Protein AF-A0A7X1GQ94-F1 (afdb_monomer)

Nearest PDB structures (foldseek):
  2mc6-assembly1_A  TM=4.395E-01  e=5.762E-02  Xipdecavirus Xp10
  8ot2-assembly1_A  TM=7.114E-01  e=1.735E+00  Streptomyces hygroscopicus
  8btm-assembly1_A  TM=7.032E-01  e=1.944E+00  Streptomyces hygroscopicus
  3mpx-assembly1_A  TM=3.537E-01  e=1.383E+00  Homo sapiens
  5cyb-assembly1_A-2  TM=4.478E-01  e=3.239E+00  Streptococcus pneumoniae

Secondary structure (DSSP, 8-state):
-EEEEEEEETTEEEEEEE-SSEEEEEEEETTS-EEEEEEEEGGGSSSHHHHHHHHTTTS-GGGEEEEEEE-SSS-HHHHHHHS----

Mean predicted aligned error: 4.03 Å

Structure (mmCIF, N/CA/C/O backbone):
data_AF-A0A7X1GQ94-F1
#
_entry.id   AF-A0A7X1GQ94-F1
#
loop_
_atom_site.group_PDB
_atom_site.id
_atom_site.type_symbol
_atom_site.label_atom_id
_atom_site.label_alt_id
_atom_site.label_comp_id
_atom_site.label_asym_id
_atom_site.label_entity_id
_atom_site.label_seq_id
_atom_site.pdbx_PDB_ins_code
_atom_site.Cartn_x
_atom_site.Cartn_y
_atom_site.Cartn_z
_atom_site.occupancy
_atom_site.B_iso_or_equiv
_atom_site.auth_seq_id
_atom_site.auth_comp_id
_atom_site.auth_asym_id
_atom_site.auth_atom_id
_atom_site.pdbx_PDB_model_num
ATOM 1 N N . MET A 1 1 ? -4.573 4.100 -8.260 1.00 92.62 1 MET A N 1
ATOM 2 C CA . MET A 1 1 ? -3.838 3.692 -7.046 1.00 92.62 1 MET A CA 1
ATOM 3 C C . MET A 1 1 ? -4.008 2.198 -6.794 1.00 92.62 1 MET A C 1
ATOM 5 O O . MET A 1 1 ? -5.102 1.664 -6.976 1.00 92.62 1 MET A O 1
ATOM 9 N N . LYS A 1 2 ? -2.932 1.511 -6.413 1.00 95.19 2 LYS A N 1
ATOM 10 C CA . LYS A 1 2 ? -2.940 0.100 -6.006 1.00 95.19 2 LYS A CA 1
ATOM 11 C C . LYS A 1 2 ? -2.139 -0.057 -4.723 1.00 95.19 2 LYS A C 1
ATOM 13 O O . LYS A 1 2 ? -1.114 0.589 -4.574 1.00 95.19 2 LYS A O 1
ATOM 18 N N . ILE A 1 3 ? -2.557 -0.908 -3.802 1.00 94.56 3 ILE A N 1
ATOM 19 C CA . ILE A 1 3 ? -1.752 -1.272 -2.641 1.00 94.56 3 ILE A CA 1
ATOM 20 C C . ILE A 1 3 ? -0.853 -2.452 -2.995 1.00 94.56 3 ILE A C 1
ATOM 22 O O . ILE A 1 3 ? -1.316 -3.456 -3.530 1.00 94.56 3 ILE A O 1
ATOM 26 N N . 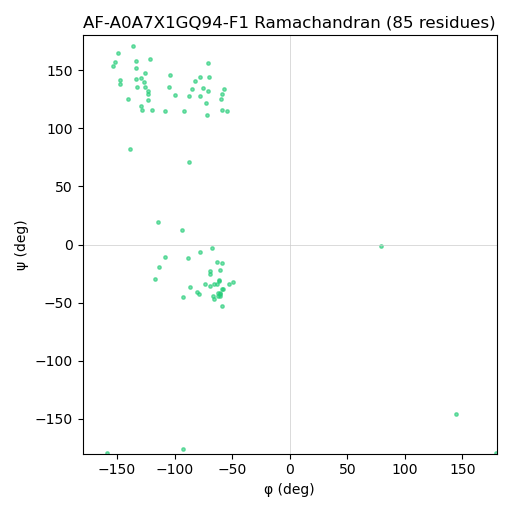ILE A 1 4 ? 0.443 -2.302 -2.732 1.00 94.31 4 ILE A N 1
ATOM 27 C CA . ILE A 1 4 ? 1.477 -3.294 -3.072 1.00 94.31 4 ILE A CA 1
ATOM 28 C C . ILE A 1 4 ? 2.115 -3.912 -1.829 1.00 94.31 4 ILE A C 1
ATOM 30 O O . ILE A 1 4 ? 2.713 -4.980 -1.897 1.00 94.31 4 ILE A O 1
ATOM 34 N N . SER A 1 5 ? 1.980 -3.255 -0.680 1.00 93.94 5 SER A N 1
ATOM 35 C CA . SER A 1 5 ? 2.392 -3.772 0.618 1.00 93.94 5 SER A CA 1
ATOM 36 C C . SER A 1 5 ? 1.449 -3.241 1.680 1.00 93.94 5 SER A C 1
ATOM 38 O O . SER A 1 5 ? 1.095 -2.060 1.662 1.00 93.94 5 SER A O 1
ATOM 40 N N . ILE A 1 6 ? 1.054 -4.100 2.612 1.00 92.31 6 ILE A N 1
ATOM 41 C CA . ILE A 1 6 ? 0.239 -3.705 3.751 1.00 92.31 6 ILE A CA 1
ATOM 42 C C . ILE A 1 6 ? 0.588 -4.548 4.967 1.00 92.31 6 ILE A C 1
ATOM 44 O O . ILE A 1 6 ? 0.821 -5.752 4.882 1.00 92.31 6 ILE A O 1
ATOM 48 N N . LYS A 1 7 ? 0.596 -3.899 6.125 1.00 89.56 7 LYS A N 1
ATOM 49 C CA . LYS A 1 7 ? 0.715 -4.537 7.423 1.00 89.56 7 LYS A CA 1
ATOM 50 C C . LYS A 1 7 ? -0.209 -3.845 8.412 1.00 89.56 7 LYS A C 1
ATOM 52 O O . LYS A 1 7 ? -0.119 -2.635 8.631 1.00 89.56 7 LYS A O 1
ATOM 57 N N . SER A 1 8 ? -1.074 -4.623 9.050 1.00 89.12 8 SER A N 1
ATOM 58 C CA . SER A 1 8 ? -1.856 -4.150 10.188 1.00 89.12 8 SER A CA 1
ATOM 59 C C . SER A 1 8 ? -1.006 -4.120 11.457 1.00 89.12 8 SER A C 1
ATOM 61 O O . SER A 1 8 ? -0.205 -5.022 11.709 1.00 89.12 8 SER A O 1
ATOM 63 N N . TYR A 1 9 ? -1.232 -3.126 12.306 1.00 85.25 9 TYR A N 1
ATOM 64 C CA . TYR A 1 9 ? -0.733 -3.094 13.679 1.00 85.25 9 TYR A CA 1
ATOM 65 C C . TYR A 1 9 ? -1.839 -2.616 14.627 1.00 85.25 9 TYR A C 1
ATOM 67 O O . TYR A 1 9 ? -2.893 -2.146 14.196 1.00 85.25 9 TYR A O 1
ATOM 75 N N . ARG A 1 10 ? -1.604 -2.707 15.946 1.00 82.44 10 ARG A N 1
ATOM 76 C CA . ARG A 1 10 ? -2.609 -2.390 16.987 1.00 82.44 10 ARG A CA 1
ATOM 77 C C . ARG A 1 10 ? -3.314 -1.042 16.780 1.00 82.44 10 ARG A C 1
ATOM 79 O O . ARG A 1 10 ? -4.479 -0.891 17.131 1.00 82.44 10 ARG A O 1
ATOM 86 N N . ASN A 1 11 ? -2.608 -0.069 16.212 1.00 85.94 11 ASN A N 1
ATOM 87 C CA . ASN A 1 11 ? -3.067 1.307 16.073 1.00 85.94 11 ASN A CA 1
ATOM 88 C C . ASN A 1 11 ? -3.278 1.745 14.616 1.00 85.94 11 ASN A C 1
ATOM 90 O O . ASN A 1 11 ? -3.314 2.953 14.381 1.00 85.94 11 ASN A O 1
ATOM 94 N N . GLY A 1 12 ? -3.424 0.822 13.658 1.00 91.75 12 GLY A N 1
ATOM 95 C CA . GLY A 1 12 ? -3.715 1.181 12.269 1.00 91.75 12 GLY A CA 1
ATOM 96 C C . GLY A 1 12 ? -3.062 0.282 11.223 1.00 91.75 12 GLY A C 1
ATOM 97 O O . GLY A 1 12 ? -2.909 -0.921 11.437 1.00 91.75 12 GLY A O 1
ATOM 98 N N . TYR A 1 13 ? -2.692 0.893 10.101 1.00 92.88 13 TYR A N 1
ATOM 99 C CA . TYR A 1 13 ? -2.077 0.256 8.941 1.00 92.88 13 TYR A CA 1
ATOM 100 C C . TYR A 1 13 ? -0.821 0.999 8.516 1.00 92.88 13 TYR A C 1
ATOM 102 O O . TYR A 1 13 ? -0.756 2.225 8.575 1.00 92.88 13 TYR A O 1
ATOM 110 N N . THR A 1 14 ? 0.181 0.252 8.083 1.00 93.25 14 THR A N 1
ATOM 111 C CA . THR A 1 14 ? 1.342 0.784 7.371 1.00 93.25 14 THR A CA 1
ATOM 112 C C . THR A 1 14 ? 1.476 0.019 6.071 1.00 93.25 14 THR A C 1
ATOM 114 O O . THR A 1 14 ? 1.103 -1.155 6.002 1.00 93.25 14 THR A O 1
ATOM 117 N N . GLY A 1 15 ? 1.953 0.672 5.026 1.00 94.06 15 GLY A N 1
ATOM 118 C CA . GLY A 1 15 ? 2.021 0.032 3.728 1.00 94.06 15 GLY A CA 1
ATOM 119 C C . GLY A 1 15 ? 2.568 0.939 2.654 1.00 94.06 15 GLY A C 1
ATOM 120 O O . GLY A 1 15 ? 2.918 2.092 2.902 1.00 94.06 15 GLY A O 1
ATOM 121 N N . ILE A 1 16 ? 2.625 0.389 1.450 1.00 95.75 16 ILE A N 1
ATOM 122 C CA . ILE A 1 16 ? 3.048 1.106 0.258 1.00 95.75 16 ILE A CA 1
ATOM 123 C C . ILE A 1 16 ? 1.930 1.012 -0.768 1.00 95.75 16 ILE A C 1
ATOM 125 O O . ILE A 1 16 ? 1.442 -0.084 -1.071 1.00 95.75 16 ILE A O 1
ATOM 129 N N . VAL A 1 17 ? 1.547 2.164 -1.305 1.00 95.94 17 VAL A N 1
ATOM 130 C CA . VAL A 1 17 ? 0.702 2.246 -2.493 1.00 95.94 17 VAL A CA 1
ATOM 131 C C . VAL A 1 17 ? 1.533 2.624 -3.706 1.00 95.94 17 VAL A C 1
ATOM 133 O O . VAL A 1 17 ? 2.489 3.385 -3.621 1.00 9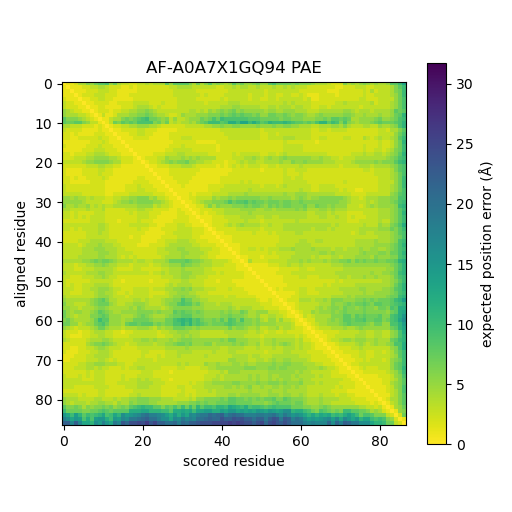5.94 17 VAL A O 1
ATOM 136 N N . GLU A 1 18 ? 1.141 2.084 -4.840 1.00 95.94 18 GLU A N 1
ATOM 137 C CA . GLU A 1 18 ? 1.530 2.51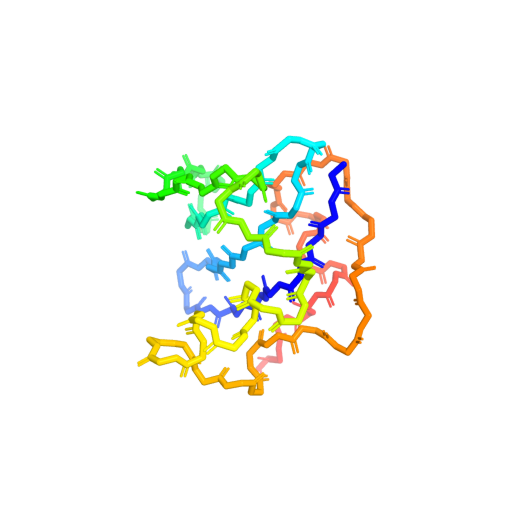3 -6.164 1.00 95.94 18 GLU A CA 1
ATOM 138 C C . GLU A 1 18 ? 0.489 3.529 -6.667 1.00 95.94 18 GLU A C 1
ATOM 140 O O . GLU A 1 18 ? -0.691 3.206 -6.861 1.00 95.94 18 GLU A O 1
ATOM 145 N N . GLU A 1 19 ? 0.926 4.769 -6.853 1.00 94.19 19 GLU A N 1
ATOM 146 C CA . GLU A 1 19 ? 0.230 5.800 -7.626 1.00 94.19 19 GLU A CA 1
ATOM 147 C C . GLU A 1 19 ? 0.751 5.768 -9.079 1.00 94.19 19 GLU A C 1
ATOM 149 O O . GLU A 1 19 ? 1.493 4.856 -9.453 1.00 94.19 19 GLU A O 1
ATOM 154 N N . ASP A 1 20 ? 0.316 6.684 -9.941 1.00 92.62 20 ASP A N 1
ATOM 155 C CA . ASP A 1 20 ? 0.622 6.595 -11.376 1.00 92.62 20 ASP A CA 1
ATOM 156 C C . ASP A 1 20 ? 2.125 6.780 -11.654 1.00 92.62 20 ASP A C 1
ATOM 158 O O . ASP A 1 20 ? 2.726 5.962 -12.355 1.00 92.62 20 ASP A O 1
ATOM 162 N N . ASP A 1 21 ? 2.749 7.766 -11.012 1.00 94.88 21 ASP A N 1
ATOM 163 C CA . ASP A 1 21 ? 4.139 8.205 -11.195 1.00 94.88 21 ASP A CA 1
ATOM 164 C C . ASP A 1 21 ? 5.076 7.837 -10.032 1.00 94.88 21 ASP A C 1
ATOM 166 O O . ASP A 1 21 ? 6.296 7.943 -10.157 1.00 94.88 21 ASP A O 1
ATOM 170 N N . LYS A 1 22 ? 4.536 7.372 -8.901 1.00 96.38 22 LYS A N 1
ATOM 171 C CA . LYS A 1 22 ? 5.314 7.143 -7.675 1.00 96.38 22 LYS A CA 1
ATOM 172 C C . LYS A 1 22 ? 4.800 6.003 -6.806 1.00 96.38 22 LYS A C 1
ATOM 174 O O . LYS A 1 22 ? 3.660 5.552 -6.925 1.00 96.38 22 LYS A O 1
ATOM 179 N N . TYR A 1 23 ? 5.645 5.575 -5.879 1.00 96.00 23 TYR A N 1
ATOM 180 C CA . TYR A 1 23 ? 5.279 4.731 -4.749 1.00 96.00 23 TYR A CA 1
ATOM 181 C C . TYR A 1 23 ? 5.237 5.571 -3.476 1.00 96.00 23 TYR A C 1
ATOM 183 O O . TYR A 1 23 ? 6.147 6.351 -3.206 1.00 96.00 23 TYR A O 1
ATOM 191 N N . VAL A 1 24 ? 4.202 5.397 -2.661 1.00 96.50 24 VAL A N 1
ATOM 192 C CA . VAL A 1 24 ? 4.004 6.168 -1.431 1.00 96.50 24 VAL A CA 1
ATOM 193 C C . VAL A 1 24 ? 3.982 5.223 -0.243 1.00 96.50 24 VAL A C 1
ATOM 195 O O . VAL A 1 24 ? 3.069 4.408 -0.097 1.00 96.50 24 VAL A O 1
ATOM 198 N N . LEU A 1 25 ? 4.972 5.364 0.636 1.00 95.25 25 LEU A N 1
ATOM 199 C CA . LEU A 1 25 ? 4.974 4.736 1.952 1.00 95.25 25 LEU A CA 1
ATOM 200 C C . LEU A 1 25 ? 4.068 5.545 2.878 1.00 95.25 25 LEU A C 1
ATOM 202 O O . LEU A 1 25 ? 4.246 6.756 3.026 1.00 95.25 25 LEU A O 1
ATOM 206 N N . PHE A 1 26 ? 3.121 4.892 3.542 1.00 95.12 26 PHE A N 1
ATOM 20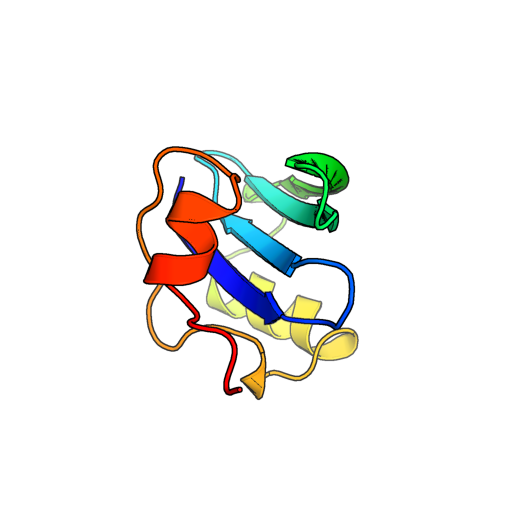7 C CA . PHE A 1 26 ? 2.143 5.561 4.393 1.00 95.12 26 PHE A CA 1
ATOM 208 C C . PHE A 1 26 ? 1.969 4.878 5.750 1.00 95.12 26 PHE A C 1
ATOM 210 O O . PHE A 1 26 ? 2.206 3.682 5.918 1.00 95.12 26 PHE A O 1
ATOM 217 N N . ASN A 1 27 ? 1.477 5.663 6.706 1.00 94.88 27 ASN A N 1
ATOM 218 C CA . ASN A 1 27 ? 0.891 5.202 7.955 1.00 94.88 27 ASN A CA 1
ATOM 219 C C . ASN A 1 27 ? -0.531 5.751 8.066 1.00 94.88 27 ASN A C 1
ATOM 221 O O . ASN A 1 27 ? -0.740 6.963 8.032 1.00 94.88 27 ASN A O 1
ATOM 225 N N . LEU A 1 28 ? -1.504 4.870 8.247 1.00 94.81 28 LEU A N 1
ATOM 226 C CA . LEU A 1 28 ? -2.883 5.214 8.548 1.00 94.81 28 LEU A CA 1
ATOM 227 C C . LEU A 1 28 ? -3.162 4.853 10.002 1.00 94.81 28 LEU A C 1
ATOM 229 O O . LEU A 1 28 ? -3.143 3.684 10.375 1.00 94.81 28 LEU A O 1
ATOM 233 N N . SER A 1 29 ? -3.424 5.850 10.842 1.00 93.38 29 SER A N 1
ATOM 234 C CA . SER A 1 29 ? -3.824 5.595 12.228 1.00 93.38 29 SER A CA 1
ATOM 235 C C . SER A 1 29 ? -5.239 5.012 12.309 1.00 93.38 29 SER A C 1
ATOM 237 O O . SER A 1 29 ? -6.084 5.283 11.462 1.00 93.38 29 SER A O 1
ATOM 239 N N . LYS A 1 30 ? -5.543 4.301 13.399 1.00 90.19 30 LYS A N 1
ATOM 240 C CA . LYS A 1 30 ? -6.889 3.782 13.705 1.00 90.19 30 LYS A CA 1
ATOM 241 C C . LYS A 1 30 ? -7.981 4.860 13.806 1.00 90.19 30 LYS A C 1
ATOM 243 O O . LYS A 1 30 ? -9.153 4.521 13.788 1.00 90.19 30 LYS A O 1
ATOM 248 N N . ASN A 1 31 ? -7.600 6.133 13.933 1.00 90.88 31 ASN A N 1
ATOM 249 C CA . ASN A 1 31 ? -8.524 7.269 13.965 1.00 90.88 31 ASN A CA 1
ATOM 250 C C . ASN A 1 31 ? -8.716 7.886 12.563 1.00 90.88 31 ASN A C 1
ATOM 252 O O . ASN A 1 31 ? -9.156 9.025 12.457 1.00 90.88 31 ASN A O 1
ATOM 256 N N . GLY A 1 32 ? -8.275 7.205 11.499 1.00 90.00 32 GLY A N 1
ATOM 257 C CA . GLY A 1 32 ? -8.391 7.668 10.114 1.00 90.00 32 GLY A CA 1
ATOM 258 C C . GLY A 1 32 ? -7.353 8.713 9.692 1.00 90.00 32 GLY A C 1
ATOM 259 O O . GLY A 1 32 ? -7.341 9.128 8.540 1.00 90.00 32 GLY A O 1
ATOM 260 N N . LYS A 1 33 ? -6.444 9.145 10.581 1.00 93.88 33 LYS A N 1
ATOM 261 C CA . LYS A 1 33 ? -5.380 10.087 10.191 1.00 93.88 33 LYS A CA 1
ATOM 262 C C . LYS A 1 33 ? -4.347 9.388 9.312 1.00 93.88 33 LYS A C 1
ATOM 264 O O . LYS A 1 33 ? -3.605 8.540 9.818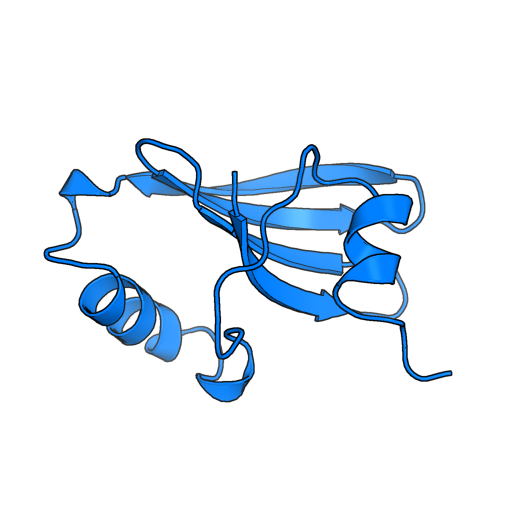 1.00 93.88 33 LYS A O 1
ATOM 269 N N . LEU A 1 34 ? -4.305 9.768 8.039 1.00 95.12 34 LEU A N 1
ATOM 270 C CA . LEU A 1 34 ? -3.307 9.347 7.064 1.00 95.12 34 LEU A CA 1
ATOM 271 C C . LEU A 1 34 ? -2.060 10.229 7.157 1.00 95.12 34 LEU A C 1
ATOM 273 O O . LEU A 1 34 ? -2.147 11.455 7.182 1.00 95.12 34 LEU A O 1
ATOM 277 N N . LYS A 1 35 ? -0.890 9.598 7.162 1.00 95.06 35 LYS A N 1
ATOM 278 C CA . LYS A 1 35 ? 0.410 10.251 7.050 1.00 95.06 35 LYS A CA 1
ATOM 279 C C . LYS A 1 35 ? 1.208 9.580 5.937 1.00 95.06 35 LYS A C 1
ATOM 281 O O . LYS A 1 35 ? 1.575 8.414 6.073 1.00 95.06 35 LYS A O 1
ATOM 286 N N . LYS A 1 36 ? 1.509 10.320 4.869 1.00 95.00 36 LYS A N 1
ATOM 287 C CA . LYS A 1 36 ? 2.518 9.919 3.880 1.00 95.00 36 LYS A CA 1
ATOM 288 C C . LYS A 1 36 ? 3.897 10.083 4.528 1.00 95.00 36 LYS A C 1
ATOM 290 O O . LYS A 1 36 ? 4.199 11.137 5.083 1.00 95.00 36 LYS A O 1
ATOM 295 N N . ILE A 1 37 ? 4.662 9.001 4.585 1.00 94.00 37 ILE A N 1
ATOM 296 C CA . ILE A 1 37 ? 5.964 8.933 5.258 1.00 94.00 37 ILE A CA 1
ATOM 297 C C . ILE A 1 37 ? 7.079 9.235 4.273 1.00 94.00 37 ILE A C 1
ATOM 299 O O . ILE A 1 37 ? 7.982 9.994 4.607 1.00 94.00 37 ILE A O 1
ATOM 303 N N . ASN A 1 38 ? 7.008 8.636 3.086 1.00 94.69 38 ASN A N 1
ATOM 304 C CA . ASN A 1 38 ? 7.957 8.888 2.019 1.00 94.69 38 ASN A CA 1
ATOM 305 C C . ASN A 1 38 ? 7.308 8.656 0.655 1.00 94.69 38 ASN A C 1
ATOM 307 O O . ASN A 1 38 ? 6.340 7.896 0.548 1.00 94.69 38 ASN A O 1
ATOM 311 N N . GLU A 1 39 ? 7.870 9.283 -0.367 1.00 95.88 39 GLU A N 1
ATOM 312 C CA . GLU A 1 39 ? 7.465 9.134 -1.761 1.00 95.88 39 GLU A CA 1
ATOM 313 C C . GLU A 1 39 ? 8.696 8.758 -2.590 1.00 95.88 39 GLU A C 1
ATOM 315 O O . GLU A 1 39 ? 9.792 9.254 -2.334 1.00 95.88 39 GLU A O 1
ATOM 320 N N . TYR A 1 40 ? 8.520 7.848 -3.541 1.00 94.69 40 TYR A N 1
ATOM 321 C CA . TYR A 1 40 ? 9.580 7.312 -4.389 1.00 94.69 40 TYR A CA 1
ATOM 322 C C . TYR A 1 40 ? 9.144 7.419 -5.845 1.00 94.69 40 TYR A C 1
ATOM 324 O O . TYR A 1 40 ? 8.127 6.823 -6.211 1.00 94.69 40 TYR A O 1
ATOM 332 N N . ASN A 1 41 ? 9.876 8.152 -6.678 1.00 95.62 41 ASN A N 1
ATOM 333 C CA . ASN A 1 41 ? 9.470 8.358 -8.067 1.00 95.62 41 ASN A CA 1
ATOM 334 C C . ASN A 1 41 ? 9.737 7.090 -8.874 1.00 95.62 41 ASN A C 1
ATOM 336 O O . ASN A 1 41 ? 10.811 6.502 -8.777 1.00 95.62 41 ASN A O 1
ATOM 340 N N . LYS A 1 42 ? 8.782 6.657 -9.701 1.00 94.56 42 LYS A N 1
ATOM 341 C CA . LYS A 1 42 ? 8.941 5.433 -10.503 1.00 94.56 42 LYS A CA 1
ATOM 342 C C . LYS A 1 42 ? 10.113 5.513 -11.471 1.00 94.56 42 LYS A C 1
ATOM 344 O O . LYS A 1 42 ? 10.733 4.490 -11.716 1.00 94.56 42 LYS A O 1
ATOM 349 N N . 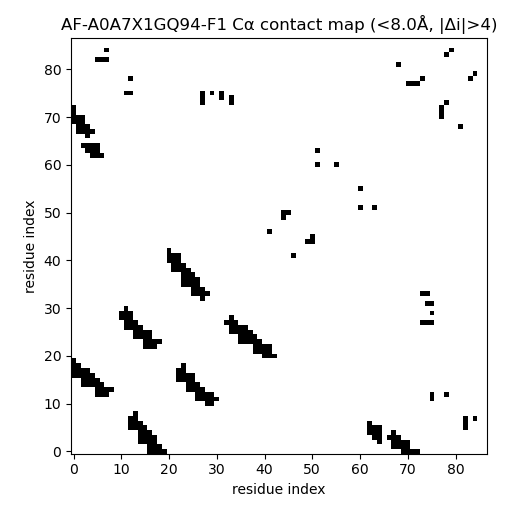GLU A 1 43 ? 10.439 6.705 -11.961 1.00 94.56 43 GLU A N 1
ATOM 350 C CA . GLU A 1 43 ? 11.573 6.945 -12.864 1.00 94.56 43 GLU A CA 1
ATOM 351 C C . GLU A 1 43 ? 12.932 6.570 -12.246 1.00 94.56 43 GLU A C 1
ATOM 353 O O . GLU A 1 43 ? 13.883 6.287 -12.969 1.00 94.56 43 GLU A O 1
ATOM 358 N N . GLU A 1 44 ? 13.027 6.509 -10.914 1.00 92.38 44 GLU A N 1
ATOM 359 C CA . GLU A 1 44 ? 14.236 6.078 -10.199 1.00 92.38 44 GLU A CA 1
ATOM 360 C C . GLU A 1 44 ? 14.407 4.547 -10.199 1.00 92.38 44 GLU A C 1
ATOM 362 O O . GLU A 1 44 ? 15.431 4.024 -9.745 1.00 92.38 44 GLU A O 1
ATOM 367 N N . TYR A 1 45 ? 13.419 3.804 -10.710 1.00 93.19 45 TYR A N 1
ATOM 368 C CA . TYR A 1 45 ? 13.401 2.347 -10.726 1.00 93.19 45 TYR A CA 1
ATOM 369 C C . TYR A 1 45 ? 13.182 1.810 -12.141 1.00 93.19 45 TYR A C 1
ATOM 371 O O . TYR A 1 45 ? 12.297 2.249 -12.862 1.00 93.19 45 TYR A O 1
ATOM 379 N N . VAL A 1 46 ? 13.962 0.792 -12.518 1.00 91.69 46 VAL A N 1
ATOM 380 C CA . VAL A 1 46 ? 13.827 0.116 -13.818 1.00 91.69 46 VAL A CA 1
ATOM 381 C C . VAL A 1 46 ? 12.441 -0.512 -13.985 1.00 91.69 46 VAL A C 1
ATOM 383 O O . VAL A 1 46 ? 11.824 -0.398 -15.038 1.00 91.69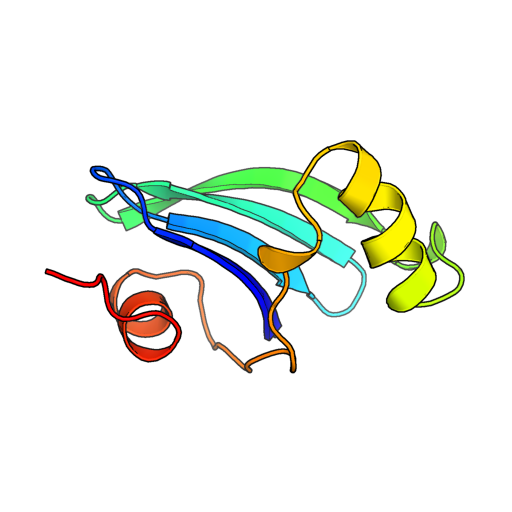 46 VAL A O 1
ATOM 386 N N . ASP A 1 47 ? 11.953 -1.176 -12.938 1.00 90.88 47 ASP A N 1
ATOM 387 C CA . ASP A 1 47 ? 10.639 -1.804 -12.899 1.00 90.88 47 ASP A CA 1
ATOM 388 C C . ASP A 1 47 ? 10.166 -2.011 -11.445 1.00 90.88 47 ASP A C 1
ATOM 390 O O . ASP A 1 47 ? 10.844 -1.658 -10.472 1.00 90.88 47 ASP A O 1
ATOM 394 N N . TYR A 1 48 ? 8.978 -2.601 -11.293 1.00 89.19 48 TYR A N 1
ATOM 395 C CA . TYR A 1 48 ? 8.404 -2.954 -9.994 1.00 89.19 48 TYR A CA 1
ATOM 396 C C . TYR A 1 48 ? 9.296 -3.910 -9.183 1.00 89.19 48 TYR A C 1
ATOM 398 O O . TYR A 1 48 ? 9.428 -3.750 -7.969 1.00 89.19 48 TYR A O 1
ATOM 406 N N . ASN A 1 49 ? 9.946 -4.879 -9.829 1.00 90.38 49 ASN A N 1
ATOM 407 C CA . ASN A 1 49 ? 10.802 -5.845 -9.139 1.00 90.38 49 ASN A CA 1
ATOM 408 C C . ASN A 1 49 ? 12.073 -5.178 -8.607 1.00 90.38 49 ASN A C 1
ATOM 410 O O . ASN A 1 49 ? 12.521 -5.501 -7.507 1.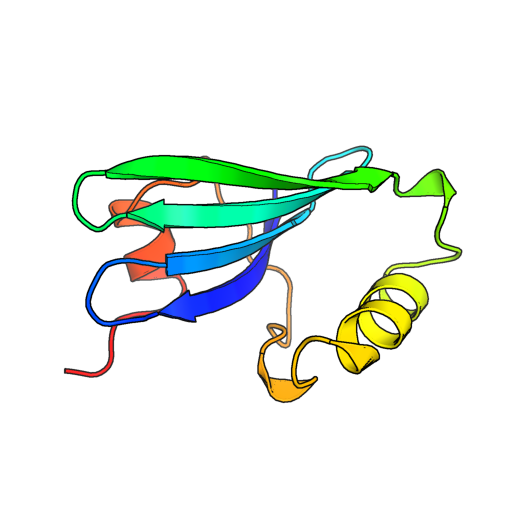00 90.38 49 ASN A O 1
ATOM 414 N N . HIS A 1 50 ? 12.624 -4.208 -9.337 1.00 92.56 50 HIS A N 1
ATOM 415 C CA . HIS A 1 50 ? 13.732 -3.383 -8.879 1.00 92.56 50 HIS A CA 1
ATOM 416 C C . HIS A 1 50 ? 13.335 -2.563 -7.648 1.00 92.56 50 HIS A C 1
ATOM 418 O O . HIS A 1 50 ? 14.074 -2.545 -6.661 1.00 92.56 50 HIS A O 1
ATOM 424 N N . PHE A 1 51 ? 12.142 -1.956 -7.657 1.00 93.12 51 PHE A N 1
ATOM 425 C CA . PHE A 1 51 ? 11.597 -1.265 -6.486 1.00 93.12 51 PHE A CA 1
ATOM 426 C C . PHE A 1 51 ? 11.455 -2.207 -5.280 1.00 93.12 51 PHE A C 1
ATOM 428 O O . PHE A 1 51 ? 11.994 -1.924 -4.208 1.00 93.12 51 PHE A O 1
ATOM 435 N N . VAL A 1 52 ? 10.792 -3.356 -5.448 1.00 91.31 52 VAL A N 1
ATOM 436 C CA . VAL A 1 52 ? 10.607 -4.345 -4.371 1.00 91.31 52 VAL A CA 1
ATOM 437 C C . VAL A 1 52 ? 11.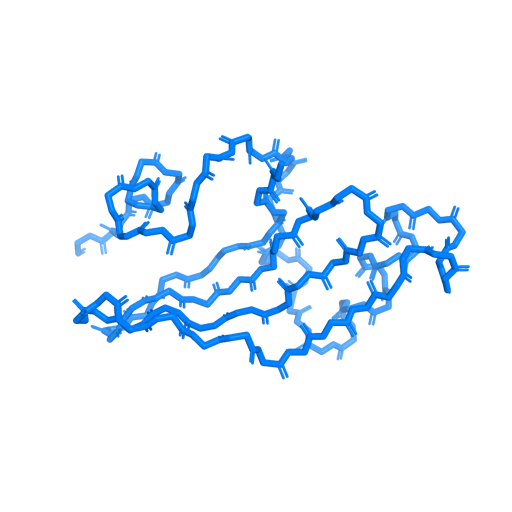949 -4.865 -3.860 1.00 91.31 52 VAL A C 1
ATOM 439 O O . VAL A 1 52 ? 12.136 -4.970 -2.648 1.00 91.31 52 VAL A O 1
ATOM 442 N N . GLY A 1 53 ? 12.911 -5.134 -4.743 1.00 90.94 53 GLY A N 1
ATOM 443 C CA . GLY A 1 53 ? 14.259 -5.570 -4.373 1.00 90.94 53 GLY A CA 1
ATOM 444 C C . GLY A 1 53 ? 15.014 -4.523 -3.552 1.00 90.94 53 GLY A C 1
ATOM 445 O O . GLY A 1 53 ? 15.644 -4.858 -2.547 1.00 90.94 53 GLY A O 1
ATOM 446 N N . MET A 1 54 ? 14.901 -3.244 -3.918 1.00 91.25 54 MET A N 1
ATOM 447 C CA . MET A 1 54 ? 15.471 -2.133 -3.151 1.00 91.25 54 MET A CA 1
ATOM 448 C C . MET A 1 54 ? 14.802 -1.982 -1.784 1.00 91.25 54 MET A C 1
ATOM 450 O O . MET A 1 54 ? 15.491 -1.896 -0.765 1.00 91.25 54 MET A O 1
ATOM 454 N N . MET A 1 55 ? 13.470 -2.013 -1.738 1.00 91.31 55 MET A N 1
ATOM 455 C CA . MET A 1 55 ? 12.711 -1.885 -0.493 1.00 91.31 55 MET A CA 1
ATOM 456 C C . MET A 1 55 ? 12.853 -3.099 0.425 1.00 91.31 55 MET A C 1
ATOM 458 O O . MET A 1 55 ? 12.770 -2.951 1.645 1.00 91.31 55 MET A O 1
ATOM 462 N N . SER A 1 56 ? 13.146 -4.278 -0.129 1.00 88.19 56 SER A N 1
ATOM 463 C CA . SER A 1 56 ? 13.359 -5.513 0.635 1.00 88.19 56 SER A CA 1
ATOM 464 C C . SER A 1 56 ? 14.571 -5.452 1.573 1.00 88.19 56 SER A C 1
ATOM 466 O O . SER A 1 56 ? 14.684 -6.257 2.495 1.00 88.19 56 SER A O 1
ATOM 468 N N . LYS A 1 57 ? 15.462 -4.466 1.385 1.00 87.69 57 LYS A N 1
ATOM 469 C CA . LYS A 1 57 ? 16.562 -4.155 2.316 1.00 87.69 57 LYS A CA 1
ATOM 470 C C . LYS A 1 57 ? 16.072 -3.561 3.642 1.00 87.69 57 LYS A C 1
ATOM 472 O O . LYS A 1 57 ? 16.785 -3.634 4.637 1.00 87.69 57 LYS A O 1
ATOM 477 N N . PHE A 1 58 ? 14.876 -2.972 3.654 1.00 86.06 58 PHE A N 1
ATOM 478 C CA . PHE A 1 58 ? 14.301 -2.273 4.809 1.00 86.06 58 PHE A CA 1
ATOM 479 C C . PHE A 1 58 ? 13.017 -2.930 5.318 1.00 86.06 58 PHE A C 1
ATOM 481 O O . PHE A 1 58 ? 12.695 -2.844 6.502 1.00 86.06 58 PHE A O 1
ATOM 488 N N . ILE A 1 59 ? 12.270 -3.577 4.426 1.00 83.62 59 ILE A N 1
ATOM 489 C CA . ILE A 1 59 ? 10.978 -4.196 4.702 1.00 83.62 59 ILE A CA 1
ATOM 490 C C . ILE A 1 59 ? 11.083 -5.676 4.326 1.00 83.62 59 ILE A C 1
ATOM 492 O O . ILE A 1 59 ? 11.541 -5.976 3.231 1.00 83.62 59 ILE A O 1
ATOM 496 N N . PRO A 1 60 ? 10.650 -6.629 5.169 1.00 83.69 60 PRO A N 1
ATOM 497 C CA . PRO A 1 60 ? 10.702 -8.040 4.803 1.00 83.69 60 PRO A CA 1
ATOM 498 C C . PRO A 1 60 ? 9.933 -8.299 3.507 1.00 83.69 60 PRO A C 1
ATOM 500 O O . PRO A 1 60 ? 8.786 -7.865 3.391 1.00 83.69 60 PRO A O 1
ATOM 503 N N . HIS A 1 61 ? 10.521 -9.061 2.582 1.00 77.69 61 HIS A N 1
ATOM 504 C CA . HIS A 1 61 ? 9.917 -9.377 1.280 1.00 77.69 61 HIS A CA 1
ATOM 505 C C . HIS A 1 61 ? 8.497 -9.966 1.404 1.00 77.69 61 HIS A C 1
ATOM 507 O O . HIS A 1 61 ? 7.620 -9.671 0.601 1.00 77.69 61 HIS A O 1
ATOM 513 N N . GLY A 1 62 ? 8.226 -10.740 2.462 1.00 81.00 62 GLY A N 1
ATOM 514 C CA . GLY A 1 62 ? 6.888 -11.275 2.757 1.00 81.00 62 GLY A CA 1
ATOM 515 C C . GLY A 1 62 ? 5.831 -10.232 3.149 1.00 81.00 62 GLY A C 1
ATOM 516 O O . GLY A 1 62 ? 4.684 -10.599 3.371 1.00 81.00 62 GLY A O 1
ATOM 517 N N . SER A 1 63 ? 6.195 -8.951 3.258 1.00 84.56 63 SER A N 1
ATOM 518 C CA . SER A 1 63 ? 5.258 -7.849 3.525 1.00 84.56 63 SER A CA 1
ATOM 519 C C . SER A 1 63 ? 4.655 -7.269 2.240 1.00 84.56 63 SER A C 1
ATOM 521 O O . SER A 1 63 ? 3.727 -6.461 2.314 1.00 84.56 63 SER A O 1
ATOM 523 N N . PHE A 1 64 ? 5.189 -7.630 1.069 1.00 89.75 64 PHE A N 1
ATOM 524 C CA . PHE A 1 64 ? 4.608 -7.270 -0.221 1.00 89.75 64 PHE A CA 1
ATOM 525 C C . PHE A 1 64 ? 3.488 -8.247 -0.573 1.00 89.75 64 PHE A C 1
ATOM 527 O O . PHE A 1 64 ? 3.575 -9.448 -0.304 1.00 89.75 64 PHE A O 1
ATOM 534 N N . LEU A 1 65 ? 2.413 -7.720 -1.152 1.00 88.38 65 LEU A N 1
ATOM 535 C CA . LEU A 1 65 ? 1.312 -8.532 -1.647 1.00 88.38 65 LEU A CA 1
ATOM 536 C C . LEU A 1 65 ? 1.775 -9.302 -2.884 1.00 88.38 65 LEU A C 1
ATOM 538 O O . LEU A 1 65 ? 2.540 -8.781 -3.691 1.00 88.38 65 LEU A O 1
ATOM 542 N N . LYS A 1 66 ? 1.290 -10.540 -3.045 1.00 85.69 66 LYS A N 1
ATOM 543 C CA . LYS A 1 66 ? 1.576 -11.341 -4.248 1.00 85.69 66 LYS A CA 1
ATOM 544 C C . LYS A 1 66 ? 1.125 -10.626 -5.521 1.00 85.69 66 LYS A C 1
ATOM 546 O O . LYS A 1 66 ? 1.811 -10.696 -6.531 1.00 85.69 66 LYS A O 1
ATOM 551 N N . GLU A 1 67 ? -0.015 -9.945 -5.443 1.00 87.50 67 GLU A N 1
ATOM 552 C CA . GLU A 1 67 ? -0.569 -9.142 -6.524 1.00 87.50 67 GLU A CA 1
ATOM 553 C C . GLU A 1 67 ? -1.005 -7.775 -5.975 1.00 87.50 67 GLU A C 1
ATOM 555 O O . GLU A 1 67 ? -1.628 -7.721 -4.907 1.00 87.50 67 GLU A O 1
ATOM 560 N N . PRO A 1 68 ? -0.695 -6.667 -6.673 1.00 91.12 68 PRO A N 1
ATOM 561 C CA . PRO A 1 68 ? -1.181 -5.345 -6.302 1.00 91.12 68 PRO A CA 1
ATOM 562 C C . PRO A 1 68 ? -2.712 -5.289 -6.295 1.00 91.12 68 PRO A C 1
ATOM 564 O O . PRO A 1 68 ? -3.356 -5.620 -7.291 1.00 91.12 68 PRO A O 1
ATOM 567 N N . VAL A 1 69 ? -3.307 -4.800 -5.209 1.00 93.06 69 VAL A N 1
ATOM 568 C CA . VAL A 1 69 ? -4.769 -4.696 -5.082 1.00 93.06 69 VAL A CA 1
ATOM 569 C C . VAL A 1 69 ? -5.212 -3.271 -5.387 1.00 93.06 69 VAL A C 1
ATOM 571 O O . VAL A 1 69 ? -4.677 -2.314 -4.837 1.00 93.06 69 VAL A O 1
ATOM 574 N N . LYS A 1 70 ? -6.187 -3.092 -6.279 1.00 94.06 70 LYS A N 1
ATOM 575 C CA . LYS A 1 70 ? -6.712 -1.757 -6.598 1.00 94.06 70 LYS A CA 1
ATOM 576 C C . LYS A 1 70 ? -7.529 -1.218 -5.418 1.00 94.06 70 LYS A C 1
ATOM 578 O O . LYS A 1 70 ? -8.390 -1.924 -4.907 1.00 94.06 70 LYS A O 1
ATOM 583 N N . ILE A 1 71 ? -7.262 0.027 -5.030 1.00 93.00 71 ILE A N 1
ATOM 584 C CA . ILE A 1 71 ? -7.999 0.758 -3.989 1.00 93.00 71 ILE A CA 1
ATOM 585 C C . ILE A 1 71 ? -8.323 2.167 -4.489 1.00 93.00 71 ILE A C 1
ATOM 587 O O . ILE A 1 71 ? -7.589 2.712 -5.324 1.00 93.00 71 ILE A O 1
ATOM 591 N N . GLU A 1 72 ? -9.412 2.753 -4.005 1.00 92.44 72 GLU A N 1
ATOM 592 C CA . GLU A 1 72 ? -9.821 4.113 -4.367 1.00 92.44 72 GLU A CA 1
ATOM 593 C C . GLU A 1 72 ? -9.143 5.154 -3.468 1.00 92.44 72 GLU A C 1
ATOM 595 O O . GLU A 1 72 ? -8.741 6.219 -3.935 1.00 92.44 72 GLU A O 1
ATOM 600 N N . SER A 1 73 ? -8.956 4.838 -2.185 1.00 91.31 73 SER A N 1
ATOM 601 C CA . SER A 1 73 ? -8.456 5.743 -1.152 1.00 91.31 73 SER A CA 1
ATOM 602 C C . SER A 1 73 ? -7.748 5.003 -0.004 1.00 91.31 73 SER A C 1
ATOM 604 O O . SER A 1 73 ? -8.008 3.844 0.301 1.00 91.31 73 SER A O 1
ATOM 606 N N . ILE A 1 74 ? -6.821 5.674 0.684 1.00 91.75 74 ILE A N 1
ATOM 607 C CA . ILE A 1 74 ? -6.114 5.080 1.832 1.00 91.75 74 ILE A CA 1
ATOM 608 C C . ILE A 1 74 ? -6.930 5.313 3.115 1.00 91.75 74 ILE A C 1
ATOM 610 O O . ILE A 1 74 ? -6.557 6.131 3.960 1.00 91.75 74 ILE A O 1
ATOM 614 N N . ILE A 1 75 ? -8.059 4.610 3.240 1.00 92.94 75 ILE A N 1
ATOM 615 C CA . ILE A 1 75 ? -8.977 4.671 4.393 1.00 92.94 75 ILE A CA 1
ATOM 616 C C . ILE A 1 75 ? -9.148 3.302 5.054 1.00 92.94 75 ILE A C 1
ATOM 618 O O . ILE A 1 75 ? -8.878 2.265 4.450 1.00 92.94 75 ILE A O 1
ATOM 622 N N . ILE A 1 76 ? -9.594 3.288 6.312 1.00 90.06 76 ILE A N 1
ATOM 623 C CA . ILE A 1 76 ? -9.655 2.065 7.127 1.00 90.06 76 ILE A CA 1
ATOM 624 C C . ILE A 1 76 ? -10.579 1.036 6.474 1.00 90.06 76 ILE A C 1
ATOM 626 O O . ILE A 1 76 ? -10.218 -0.130 6.373 1.00 90.06 76 ILE A O 1
ATOM 630 N N . GLU A 1 77 ? -11.725 1.482 5.974 1.00 89.81 77 GLU A N 1
ATOM 631 C CA . GLU A 1 77 ? -12.773 0.652 5.390 1.00 89.81 77 GLU A CA 1
ATOM 632 C C . GLU A 1 77 ? -12.308 -0.082 4.129 1.00 89.81 77 GLU A C 1
ATOM 634 O O . GLU A 1 77 ? -12.743 -1.202 3.868 1.00 89.81 77 GLU A O 1
ATOM 639 N N . GLU A 1 78 ? -11.433 0.534 3.332 1.00 90.00 78 GLU A N 1
ATOM 640 C CA . GLU A 1 78 ? -10.844 -0.121 2.163 1.00 90.00 78 GLU A CA 1
ATOM 641 C C . GLU A 1 78 ? -9.708 -1.058 2.558 1.00 90.00 78 GLU A C 1
ATOM 643 O O . GLU A 1 78 ? -9.648 -2.188 2.075 1.00 90.00 78 GLU A O 1
ATOM 648 N N . LEU A 1 79 ? -8.838 -0.632 3.475 1.00 88.69 79 LEU A N 1
ATOM 649 C CA . LEU A 1 79 ? -7.716 -1.456 3.924 1.00 88.69 79 LEU A CA 1
ATOM 650 C C . LEU A 1 79 ? -8.177 -2.708 4.685 1.00 88.69 79 LEU A C 1
ATOM 652 O O . LEU A 1 79 ? -7.573 -3.766 4.514 1.00 88.69 79 LEU A O 1
ATOM 656 N N . ASP A 1 80 ? -9.273 -2.626 5.443 1.00 88.00 80 ASP A N 1
ATOM 657 C CA . ASP A 1 80 ? -9.906 -3.768 6.116 1.00 88.00 80 ASP A CA 1
ATOM 658 C C . ASP A 1 80 ? -10.390 -4.834 5.111 1.00 88.00 80 ASP A C 1
ATOM 660 O O . ASP A 1 80 ? -10.357 -6.025 5.424 1.00 88.00 80 ASP A O 1
ATOM 664 N N . LYS A 1 81 ? -10.802 -4.438 3.894 1.00 85.56 81 LYS A N 1
ATOM 665 C CA . LYS A 1 81 ? -11.199 -5.378 2.824 1.00 85.56 81 LYS A CA 1
ATOM 666 C C . LYS A 1 81 ? -9.998 -6.094 2.209 1.00 85.56 81 LYS A C 1
ATOM 668 O O . LYS A 1 81 ? -10.126 -7.242 1.795 1.00 85.56 81 LYS A O 1
ATOM 673 N N . VAL A 1 82 ? -8.851 -5.417 2.127 1.00 82.56 82 VAL A N 1
ATOM 674 C CA . VAL A 1 82 ? -7.618 -5.969 1.541 1.00 82.56 82 VAL A CA 1
ATOM 675 C C . VAL A 1 82 ? -6.881 -6.865 2.534 1.00 82.56 82 VAL A C 1
ATOM 677 O O . VAL A 1 82 ? -6.352 -7.909 2.156 1.00 82.56 82 VAL A O 1
ATOM 680 N N . PHE A 1 83 ? -6.827 -6.461 3.802 1.00 81.00 83 PHE A N 1
ATOM 681 C CA . PHE A 1 83 ? -6.107 -7.175 4.849 1.00 81.00 83 PHE A CA 1
ATOM 682 C C . PHE A 1 83 ? -6.934 -7.175 6.139 1.00 81.00 83 PHE A C 1
ATOM 684 O O . PHE A 1 83 ? -6.709 -6.336 7.019 1.00 81.00 83 PHE A O 1
ATOM 691 N N . PRO A 1 84 ? -7.904 -8.098 6.272 1.00 65.12 84 PRO A N 1
ATOM 692 C CA . PRO A 1 84 ? -8.701 -8.187 7.483 1.00 65.12 84 PRO A CA 1
ATOM 693 C C . PRO A 1 84 ? -7.768 -8.462 8.660 1.00 65.12 84 PRO A C 1
ATOM 695 O O . PRO A 1 84 ? -6.991 -9.418 8.635 1.00 65.12 84 PRO A O 1
ATOM 698 N N . LYS A 1 85 ? -7.825 -7.617 9.697 1.00 61.66 85 LYS A N 1
ATOM 699 C CA . LYS A 1 85 ? -7.085 -7.861 10.940 1.00 61.66 85 LYS A CA 1
ATOM 700 C C . LYS A 1 85 ? -7.464 -9.244 11.447 1.00 61.66 85 LYS A C 1
ATOM 702 O O . LYS A 1 85 ? -8.617 -9.469 11.816 1.00 61.66 85 LYS A O 1
ATOM 707 N N . THR A 1 86 ? -6.506 -10.161 11.473 1.00 53.28 86 THR A N 1
ATOM 708 C CA . THR A 1 86 ? -6.665 -11.409 12.209 1.00 53.28 86 THR A CA 1
ATOM 709 C C . THR A 1 86 ? -6.917 -11.021 13.665 1.00 53.28 86 THR A C 1
ATOM 711 O O . THR A 1 86 ? -6.101 -10.318 14.264 1.00 53.28 86 THR A O 1
ATOM 714 N N . LYS A 1 87 ? -8.117 -11.355 14.151 1.00 40.06 87 LYS A N 1
ATOM 715 C CA . LYS A 1 87 ? -8.586 -11.090 15.516 1.00 40.06 87 LYS A CA 1
ATOM 716 C C . LYS A 1 87 ? -7.616 -11.626 16.562 1.00 40.06 87 LYS A C 1
ATOM 718 O O . LYS A 1 87 ? -7.085 -12.735 16.340 1.00 40.06 87 LYS A O 1
#

Foldseek 3Di:
DWWFFWDDDPFFIWGWDDDPFWIWTWTQGPVRDIDGPDIGGCVVAPDPVRVLVVCCVPDPSVRTDPDTGDDDDPGRVRVCVVPPPPD

pLDDT: mean 89.55, std 8.82, range [40.06, 96.5]

Sequence (87 aa):
MKIISIKSYRNGYTGIVEEDDKYVLFNLSKNGKLKKINEYNKEEYVDYNHFVGMMSKFIPHGSFLKEPVKIESIIIEELDKVFPKTK

Solvent-accessible surface area (backbone atoms only — not comparable to full-atom values): 5075 Å² total; per-residue (Å²): 87,26,40,39,24,63,45,80,53,101,60,29,39,37,36,30,34,38,48,96,64,30,37,37,35,36,38,32,38,72,85,65,53,66,40,83,74,47,76,43,58,45,87,82,34,95,44,72,67,52,44,50,59,60,47,39,77,81,40,65,67,86,44,45,48,96,62,67,43,80,48,95,60,94,43,65,78,55,47,44,74,78,54,63,75,82,126

Radius of gyration: 12.41 Å; Cα contacts (8 Å, |Δi|>4): 145; chains: 1; bounding box: 29×22×31 Å